Protein AF-A0A5C3EBH0-F1 (afdb_monomer)

Nearest PDB structures (foldseek):
  4rv2-assembly1_B-2  TM=4.718E-01  e=2.311E+00  Mycolicibacterium smegmatis MC2 155
  6yq5-assembly1_A  TM=2.363E-01  e=2.599E+00  Bacillus phage SPP1
  6i4y-assembly1_B-2  TM=2.355E-01  e=7.482E+00  Homo sapiens

Solvent-accessible surface area (backbone atoms only — not comparable to full-atom values): 9396 Å² total; per-residue (Å²): 137,80,87,82,89,81,90,79,84,85,73,78,77,74,81,73,78,73,66,50,78,70,49,77,69,50,49,54,51,47,56,52,42,52,52,55,50,37,73,38,18,50,94,55,58,68,50,72,72,75,46,40,60,74,73,50,63,85,45,81,64,48,60,63,53,52,50,52,46,22,61,72,74,17,22,34,79,64,49,55,33,41,31,68,57,26,34,74,72,77,49,59,78,43,41,39,37,32,33,34,24,80,38,39,75,88,38,70,69,34,57,58,54,27,74,81,42,92,50,68,78,36,29,33,40,39,35,36,38,36,42,86,96,37,80,39,63,55,41,31,36,36,32,56,68,55,63,76,64,77,83,61,38,56,43,79,60,59,72,66,54,90

Structure (mmCIF, N/CA/C/O backbone):
data_AF-A0A5C3EBH0-F1
#
_entry.id   AF-A0A5C3EBH0-F1
#
loop_
_atom_site.group_PDB
_atom_site.id
_atom_site.type_symbol
_atom_site.label_atom_id
_atom_site.label_alt_id
_atom_site.label_comp_id
_atom_site.label_asym_id
_atom_site.label_entity_id
_atom_site.label_seq_id
_atom_site.pdbx_PDB_ins_code
_atom_site.Cartn_x
_atom_site.Cartn_y
_atom_site.Cartn_z
_atom_site.occupancy
_atom_site.B_iso_or_equiv
_atom_site.auth_seq_id
_atom_site.auth_comp_id
_atom_site.auth_asym_id
_atom_site.auth_atom_id
_atom_site.pdbx_PDB_model_num
ATOM 1 N N . MET A 1 1 ? -32.273 -14.076 -50.746 1.00 38.81 1 MET A N 1
ATOM 2 C CA . MET A 1 1 ? -30.849 -13.760 -50.483 1.00 38.81 1 MET A CA 1
ATOM 3 C C . MET A 1 1 ? -30.833 -12.636 -49.451 1.00 38.81 1 MET A C 1
ATOM 5 O O . MET A 1 1 ? -31.195 -11.525 -49.791 1.00 38.81 1 MET A O 1
ATOM 9 N N . SER A 1 2 ? -30.942 -12.951 -48.161 1.00 36.47 2 SER A N 1
ATOM 10 C CA . SER A 1 2 ? -29.862 -13.215 -47.191 1.00 36.47 2 SER A CA 1
ATOM 11 C C . SER A 1 2 ? -28.876 -12.053 -47.002 1.00 36.47 2 SER A C 1
ATOM 13 O O . SER A 1 2 ? -28.022 -11.856 -47.853 1.00 36.47 2 SER A O 1
ATOM 15 N N . THR A 1 3 ? -29.022 -11.391 -45.838 1.00 43.81 3 THR A N 1
ATOM 16 C CA . THR A 1 3 ? -27.989 -10.847 -44.917 1.00 43.81 3 THR A CA 1
ATOM 17 C C . THR A 1 3 ? -26.988 -9.823 -45.485 1.00 43.81 3 THR A C 1
ATOM 19 O O . THR A 1 3 ? -26.352 -10.054 -46.497 1.00 43.81 3 THR A O 1
ATOM 22 N N . ILE A 1 4 ? -26.736 -8.682 -44.837 1.00 45.12 4 ILE A N 1
ATOM 23 C CA . ILE A 1 4 ? -25.953 -8.605 -43.594 1.00 45.12 4 ILE A CA 1
ATOM 24 C C . ILE A 1 4 ? -26.192 -7.240 -42.909 1.00 45.12 4 ILE A C 1
ATOM 26 O O . ILE A 1 4 ? -26.004 -6.180 -43.500 1.00 45.12 4 ILE A O 1
ATOM 30 N N . ARG A 1 5 ? -26.581 -7.299 -41.629 1.00 47.59 5 ARG A N 1
ATOM 31 C CA . ARG A 1 5 ? -26.408 -6.240 -40.626 1.00 47.59 5 ARG A CA 1
ATOM 32 C C . ARG A 1 5 ? -24.953 -6.293 -40.147 1.00 47.59 5 ARG A C 1
ATOM 34 O O . ARG A 1 5 ? -24.516 -7.377 -39.779 1.00 47.59 5 ARG A O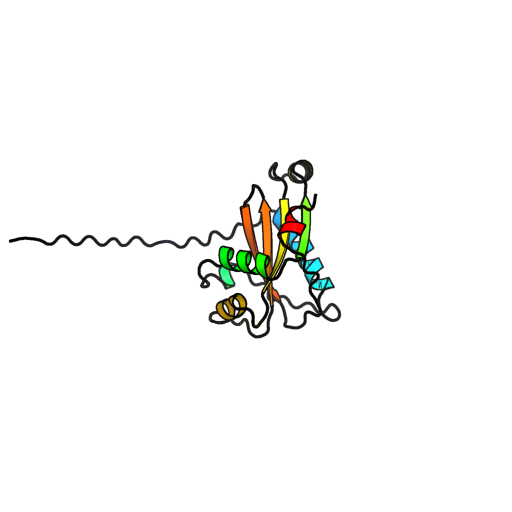 1
ATOM 41 N N . PHE A 1 6 ? -24.257 -5.164 -40.040 1.00 42.16 6 PHE A N 1
ATOM 42 C CA . PHE A 1 6 ? -23.117 -5.051 -39.124 1.00 42.16 6 PHE A CA 1
ATOM 43 C C . PHE A 1 6 ? -23.264 -3.803 -38.257 1.00 42.16 6 PHE A C 1
ATOM 45 O O . PHE A 1 6 ? -23.029 -2.675 -38.676 1.00 42.16 6 PHE A O 1
ATOM 52 N N . LEU A 1 7 ? -23.711 -4.068 -37.032 1.00 44.56 7 LEU A N 1
ATOM 53 C CA . LEU A 1 7 ? -23.473 -3.268 -35.842 1.00 44.56 7 LEU A CA 1
ATOM 54 C C . LEU A 1 7 ? -21.995 -3.413 -35.455 1.00 44.56 7 LEU A C 1
ATOM 56 O O . LEU A 1 7 ? -21.546 -4.531 -35.232 1.00 44.56 7 LEU A O 1
ATOM 60 N N . LEU A 1 8 ? -21.283 -2.303 -35.304 1.00 39.28 8 LEU A N 1
ATOM 61 C CA . LEU A 1 8 ? -20.162 -2.139 -34.372 1.00 39.28 8 LEU A CA 1
ATOM 62 C C . LEU A 1 8 ? -20.174 -0.641 -34.022 1.00 39.28 8 LEU A C 1
ATOM 64 O O . LEU A 1 8 ? -19.885 0.193 -34.865 1.00 39.28 8 LEU A O 1
ATOM 68 N N . GLY A 1 9 ? -20.670 -0.202 -32.868 1.00 37.78 9 GLY A N 1
ATOM 69 C CA . GLY A 1 9 ? -20.373 -0.754 -31.551 1.00 37.78 9 GLY A CA 1
ATOM 70 C C . GLY A 1 9 ? -19.048 -0.200 -31.024 1.00 37.78 9 GLY A C 1
ATOM 71 O O . GLY A 1 9 ? -18.251 -0.955 -30.486 1.00 37.78 9 GLY A O 1
ATOM 72 N N . LEU A 1 10 ? -18.785 1.099 -31.202 1.00 38.38 10 LEU A N 1
ATOM 73 C CA . LEU A 1 10 ? -17.708 1.806 -30.503 1.00 38.38 10 LEU A CA 1
ATOM 74 C C . LEU A 1 10 ? -18.164 2.090 -29.065 1.00 38.38 10 LEU A C 1
ATOM 76 O O . LEU A 1 10 ? -18.510 3.211 -28.702 1.00 38.38 10 LEU A O 1
ATOM 80 N N . ALA A 1 11 ? -18.203 1.042 -28.244 1.00 41.22 11 ALA A N 1
ATOM 81 C CA . ALA A 1 11 ? -18.129 1.212 -26.804 1.00 41.22 11 ALA A CA 1
ATOM 82 C C . ALA A 1 11 ? -16.666 1.540 -26.490 1.00 41.22 11 ALA A C 1
ATOM 84 O O . ALA A 1 11 ? -15.822 0.653 -26.399 1.00 41.22 11 ALA A O 1
ATOM 85 N N . ALA A 1 12 ? -16.353 2.832 -26.404 1.00 41.38 12 ALA A N 1
ATOM 86 C CA . ALA A 1 12 ? -15.118 3.284 -25.792 1.00 41.38 12 ALA A CA 1
ATOM 87 C C . ALA A 1 12 ? -15.179 2.886 -24.314 1.00 41.38 12 ALA A C 1
ATOM 89 O O . ALA A 1 12 ? -15.809 3.561 -23.501 1.00 41.38 12 ALA A O 1
ATOM 90 N N . THR A 1 13 ? -14.585 1.745 -23.976 1.00 43.09 13 THR A N 1
ATOM 91 C CA . THR A 1 13 ? -14.354 1.338 -22.594 1.00 43.09 13 THR A CA 1
ATOM 92 C C . THR A 1 13 ? -13.356 2.329 -22.010 1.00 43.09 13 THR A C 1
ATOM 94 O O . THR A 1 13 ? -12.144 2.189 -22.155 1.00 43.09 13 THR A O 1
ATOM 97 N N . ALA A 1 14 ? -13.874 3.392 -21.401 1.00 37.44 14 ALA A N 1
ATOM 98 C CA . ALA A 1 14 ? -13.107 4.223 -20.499 1.00 37.44 14 ALA A CA 1
ATOM 99 C C . ALA A 1 14 ? -12.651 3.315 -19.350 1.00 37.44 14 ALA A C 1
ATOM 101 O O . ALA A 1 14 ? -13.432 2.998 -18.455 1.00 37.44 14 ALA A O 1
ATOM 102 N N . PHE A 1 15 ? -11.399 2.856 -19.403 1.00 37.44 15 PHE A N 1
ATOM 103 C CA . PHE A 1 15 ? -10.696 2.340 -18.236 1.00 37.44 15 PHE A CA 1
ATOM 104 C C . PHE A 1 15 ? -10.555 3.511 -17.259 1.00 37.44 15 PHE A C 1
ATOM 106 O O . PHE A 1 15 ? -9.572 4.249 -17.259 1.00 37.44 15 PHE A O 1
ATOM 113 N N . LEU A 1 16 ? -11.602 3.736 -16.468 1.00 35.69 16 LEU A N 1
ATOM 114 C CA . LEU A 1 16 ? -11.533 4.550 -15.270 1.00 35.69 16 LEU A CA 1
ATOM 115 C C . LEU A 1 16 ? -10.668 3.768 -14.285 1.00 35.69 16 LEU A C 1
ATOM 117 O O . LEU A 1 16 ? -11.166 2.971 -13.495 1.00 35.69 16 LEU A O 1
ATOM 121 N N . LEU A 1 17 ? -9.357 3.993 -14.351 1.00 39.19 17 LEU A N 1
ATOM 122 C CA . LEU A 1 17 ? -8.476 3.808 -13.208 1.00 39.19 17 LEU A CA 1
ATOM 123 C C . LEU A 1 17 ? -8.954 4.795 -12.142 1.00 39.19 17 LEU A C 1
ATOM 125 O O . LEU A 1 17 ? -8.455 5.914 -12.037 1.00 39.19 17 LEU A O 1
ATOM 129 N N . ALA A 1 18 ? -9.996 4.422 -11.402 1.00 39.09 18 ALA A N 1
ATOM 130 C CA . ALA A 1 18 ? -10.396 5.126 -10.204 1.00 39.09 18 ALA A CA 1
ATOM 131 C C . ALA A 1 18 ? -9.321 4.842 -9.153 1.00 39.09 18 ALA A C 1
ATOM 133 O O . ALA A 1 18 ? -9.482 3.978 -8.300 1.00 39.09 18 ALA A O 1
ATOM 134 N N . SER A 1 19 ? -8.192 5.550 -9.238 1.00 51.00 19 SER A N 1
ATOM 135 C CA . SER A 1 19 ? -7.307 5.705 -8.091 1.00 51.00 19 SER A CA 1
ATOM 136 C C . SER A 1 19 ? -8.175 6.218 -6.949 1.00 51.00 19 SER A C 1
ATOM 138 O O . SER A 1 19 ? -8.742 7.310 -7.071 1.00 51.00 19 SER A O 1
ATOM 140 N N . ALA A 1 20 ? -8.337 5.432 -5.885 1.00 57.56 20 ALA A N 1
ATOM 141 C CA . ALA A 1 20 ? -9.086 5.873 -4.722 1.00 57.56 20 ALA A CA 1
ATOM 142 C C . ALA A 1 20 ? -8.439 7.168 -4.219 1.00 57.56 20 ALA A C 1
ATOM 144 O O . ALA A 1 20 ? -7.269 7.187 -3.833 1.00 57.56 20 ALA A O 1
ATOM 145 N N . GLN A 1 21 ? -9.169 8.279 -4.307 1.00 72.56 21 GLN A N 1
ATOM 146 C CA . GLN A 1 21 ? -8.652 9.557 -3.851 1.00 72.56 21 GLN A CA 1
ATOM 147 C C . GLN A 1 21 ? -8.450 9.465 -2.339 1.00 72.56 21 GLN A C 1
ATOM 149 O O . GLN A 1 21 ? -9.394 9.191 -1.603 1.00 72.56 21 GLN A O 1
ATOM 154 N N . MET A 1 22 ? -7.217 9.687 -1.890 1.00 87.75 22 MET A N 1
ATOM 155 C CA . MET A 1 22 ? -6.892 9.674 -0.469 1.00 87.75 22 MET A CA 1
ATOM 156 C C . MET A 1 22 ? -7.640 10.791 0.260 1.00 87.75 22 MET A C 1
ATOM 158 O O . MET A 1 22 ? -7.455 11.976 -0.053 1.00 87.75 22 MET A O 1
ATOM 162 N N . ASP A 1 23 ? -8.443 10.419 1.254 1.00 88.56 23 ASP A N 1
ATOM 163 C CA . ASP A 1 23 ? -9.033 11.378 2.183 1.00 88.56 23 ASP A CA 1
ATOM 164 C C . ASP A 1 23 ? -7.968 11.939 3.154 1.00 88.56 23 ASP A C 1
ATOM 166 O O . ASP A 1 23 ? -6.787 11.575 3.117 1.00 88.56 23 ASP A O 1
ATOM 170 N N . ASP A 1 24 ? -8.342 12.890 4.011 1.00 88.81 24 ASP A N 1
ATOM 171 C CA . ASP A 1 24 ? -7.380 13.498 4.940 1.00 88.81 24 ASP A CA 1
ATOM 172 C C . ASP A 1 24 ? -6.844 12.503 5.980 1.00 88.81 24 ASP A C 1
ATOM 174 O O . ASP A 1 24 ? -5.694 12.617 6.411 1.00 88.81 24 ASP A O 1
ATOM 178 N N . PHE A 1 25 ? -7.628 11.485 6.334 1.00 89.56 25 PHE A N 1
ATOM 179 C CA . PHE A 1 25 ? -7.203 10.423 7.238 1.00 89.56 25 PHE A CA 1
ATOM 180 C C . PHE A 1 25 ? -6.195 9.484 6.555 1.00 89.56 25 PHE A C 1
ATOM 182 O O . PHE A 1 25 ? -5.165 9.134 7.139 1.00 89.56 25 PHE A O 1
ATOM 189 N N . ASP A 1 26 ? -6.419 9.152 5.286 1.00 92.00 26 ASP A N 1
ATOM 190 C CA . ASP A 1 26 ? -5.501 8.398 4.436 1.00 92.00 26 ASP A CA 1
ATOM 191 C C . ASP A 1 26 ? -4.169 9.144 4.269 1.00 92.00 26 ASP A C 1
ATOM 193 O O . ASP A 1 26 ? -3.103 8.537 4.375 1.00 92.00 26 ASP A O 1
ATOM 197 N N . LYS A 1 27 ? -4.195 10.473 4.086 1.00 91.50 27 LYS A N 1
ATOM 198 C CA . LYS A 1 27 ? -2.978 11.304 3.985 1.00 91.50 27 LYS A CA 1
ATOM 199 C C . LYS A 1 27 ? -2.150 11.296 5.268 1.00 91.50 27 LYS A C 1
ATOM 201 O O . LYS A 1 27 ? -0.923 11.226 5.196 1.00 91.50 27 LYS A O 1
ATOM 206 N N . VAL A 1 28 ? -2.792 11.337 6.438 1.00 92.62 28 VAL A N 1
ATOM 207 C CA . VAL A 1 28 ? -2.091 11.210 7.729 1.00 92.62 28 VAL A CA 1
ATOM 208 C C . VAL A 1 28 ? -1.398 9.851 7.826 1.00 92.62 28 VAL A C 1
ATOM 210 O O . VAL A 1 28 ? -0.240 9.772 8.241 1.00 92.62 28 VAL A O 1
ATOM 213 N N . ASN A 1 29 ? -2.070 8.778 7.413 1.00 94.38 29 ASN A N 1
ATOM 214 C CA . ASN A 1 2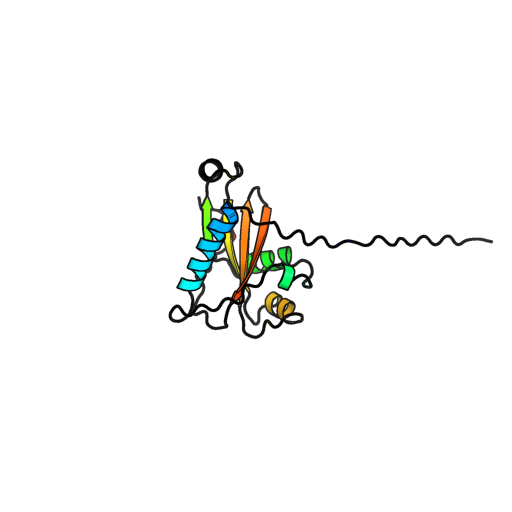9 ? -1.491 7.437 7.442 1.00 94.38 29 ASN A CA 1
ATOM 215 C C . ASN A 1 29 ? -0.405 7.236 6.377 1.00 94.38 29 ASN A C 1
ATOM 217 O O . ASN A 1 29 ? 0.583 6.554 6.639 1.00 94.38 29 ASN A O 1
ATOM 221 N N . TRP A 1 30 ? -0.501 7.910 5.234 1.00 93.19 30 TRP A N 1
ATOM 222 C CA . TRP A 1 30 ? 0.591 7.972 4.267 1.00 93.19 30 TRP A CA 1
ATOM 223 C C . TRP A 1 30 ? 1.827 8.672 4.829 1.00 93.19 30 TRP A C 1
ATOM 225 O O . TRP A 1 30 ? 2.938 8.178 4.661 1.00 93.19 30 TRP A O 1
ATOM 235 N N . ALA A 1 31 ? 1.663 9.770 5.569 1.00 92.12 31 ALA A N 1
ATOM 236 C CA . ALA A 1 31 ? 2.792 10.409 6.242 1.00 92.12 31 ALA A CA 1
ATOM 237 C C . ALA A 1 31 ? 3.478 9.450 7.236 1.00 92.12 31 ALA A C 1
ATOM 239 O O . ALA A 1 31 ? 4.706 9.383 7.273 1.00 92.12 31 ALA A O 1
ATOM 240 N N . LYS A 1 32 ? 2.706 8.641 7.980 1.00 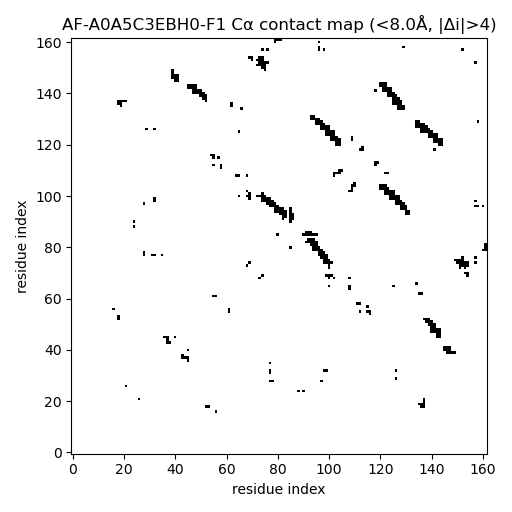93.62 32 LYS A N 1
ATOM 241 C CA . LYS A 1 32 ? 3.259 7.574 8.838 1.00 93.62 32 LYS A CA 1
ATOM 242 C C . LYS A 1 32 ? 4.012 6.521 8.022 1.00 93.62 32 LYS A C 1
ATOM 244 O O . LYS A 1 32 ? 5.107 6.125 8.415 1.00 93.62 32 LYS A O 1
ATOM 249 N N . ALA A 1 33 ? 3.459 6.099 6.886 1.00 91.94 33 ALA A N 1
ATOM 250 C CA . ALA A 1 33 ? 4.106 5.154 5.982 1.00 91.94 33 ALA A CA 1
ATOM 251 C C . ALA A 1 33 ? 5.455 5.678 5.462 1.00 91.94 33 ALA A C 1
ATOM 253 O O . ALA A 1 33 ? 6.450 4.958 5.497 1.00 91.94 33 ALA A O 1
ATOM 254 N N . VAL A 1 34 ? 5.530 6.956 5.083 1.00 89.25 34 VAL A N 1
ATOM 255 C CA . VAL A 1 34 ? 6.786 7.603 4.673 1.00 89.25 34 VAL A CA 1
ATOM 256 C C . VAL A 1 34 ? 7.839 7.558 5.785 1.00 89.25 34 VAL A C 1
ATOM 258 O O . VAL A 1 34 ? 9.013 7.297 5.514 1.00 89.25 34 VAL A O 1
ATOM 261 N N . GLU A 1 35 ? 7.447 7.755 7.044 1.00 88.31 35 GLU A N 1
ATOM 262 C CA . GLU A 1 35 ? 8.371 7.618 8.176 1.00 88.31 35 GLU A CA 1
ATOM 263 C C . GLU A 1 35 ? 8.838 6.171 8.390 1.00 88.31 35 GLU A C 1
ATOM 265 O O . GLU A 1 35 ? 10.001 5.949 8.735 1.00 88.31 35 GLU A O 1
ATOM 270 N N . VAL A 1 36 ? 7.979 5.176 8.137 1.00 87.25 36 VAL A N 1
ATOM 271 C CA . VAL A 1 36 ? 8.394 3.763 8.107 1.00 87.25 36 VAL A CA 1
ATOM 272 C C . VAL A 1 36 ? 9.458 3.551 7.031 1.00 87.25 36 VAL A C 1
ATOM 274 O O . VAL A 1 36 ? 10.465 2.901 7.303 1.00 87.25 36 VAL A O 1
ATOM 277 N N . TYR A 1 37 ? 9.306 4.140 5.843 1.00 82.06 37 TYR A N 1
ATOM 278 C CA . TYR A 1 37 ? 10.301 4.007 4.774 1.00 82.06 37 TYR A CA 1
ATOM 279 C C . TYR A 1 37 ? 11.654 4.577 5.183 1.00 82.06 37 TYR A C 1
ATOM 281 O O . TYR A 1 37 ? 12.666 3.885 5.101 1.00 82.06 37 TYR A O 1
ATOM 289 N N . LYS A 1 38 ? 11.674 5.823 5.673 1.00 82.94 38 LYS A N 1
ATOM 290 C CA . LYS A 1 38 ? 12.908 6.521 6.065 1.00 82.94 38 LYS A CA 1
ATOM 291 C C . LYS A 1 38 ? 13.724 5.729 7.083 1.00 82.94 38 LYS A C 1
ATOM 293 O O . LYS A 1 38 ? 14.945 5.678 6.971 1.00 82.94 38 LYS A O 1
ATOM 298 N N . LYS A 1 39 ? 13.057 5.088 8.047 1.00 82.12 39 LYS A N 1
ATOM 299 C CA . LYS A 1 39 ? 13.712 4.270 9.080 1.00 82.12 39 LYS A CA 1
ATOM 300 C C . LYS A 1 39 ? 14.381 3.011 8.529 1.00 82.12 39 LYS A C 1
ATOM 302 O O . LYS A 1 39 ? 15.351 2.556 9.121 1.00 82.12 39 LYS A O 1
ATOM 307 N N . ASN A 1 40 ? 13.874 2.462 7.426 1.00 76.25 40 ASN A N 1
ATOM 308 C CA . ASN A 1 40 ? 14.367 1.216 6.834 1.00 76.25 40 ASN A CA 1
ATOM 309 C C . ASN A 1 40 ? 15.355 1.442 5.669 1.00 76.25 40 ASN A C 1
ATOM 311 O O . ASN A 1 40 ? 15.830 0.481 5.068 1.00 76.25 40 ASN A O 1
ATOM 315 N N . HIS A 1 41 ? 15.698 2.695 5.348 1.00 74.62 41 HIS A N 1
ATOM 316 C CA . HIS A 1 41 ? 16.691 3.019 4.320 1.00 74.62 41 HIS A CA 1
ATOM 317 C C . HIS A 1 41 ? 18.125 3.028 4.854 1.00 74.62 41 HIS A C 1
ATOM 319 O O . HIS A 1 41 ? 18.397 3.455 5.981 1.00 74.62 41 HIS A O 1
ATOM 325 N N . PHE A 1 42 ? 19.071 2.625 3.999 1.00 68.69 42 PHE A N 1
ATOM 326 C CA . PHE A 1 42 ? 20.489 2.577 4.348 1.00 68.69 42 PHE A CA 1
ATOM 327 C C . PHE A 1 42 ? 20.990 3.941 4.840 1.00 68.69 42 PHE A C 1
ATOM 329 O O . PHE A 1 42 ? 20.909 4.944 4.130 1.00 68.69 42 PHE A O 1
ATOM 336 N N . ARG A 1 43 ? 21.516 3.982 6.072 1.00 68.62 43 ARG A N 1
ATOM 337 C CA . ARG A 1 43 ? 22.031 5.205 6.723 1.00 68.62 43 ARG A CA 1
ATOM 338 C C . ARG A 1 43 ? 21.017 6.363 6.781 1.00 68.62 43 ARG A C 1
ATOM 340 O O . ARG A 1 43 ? 21.422 7.516 6.896 1.00 68.62 43 ARG A O 1
ATOM 347 N N . GLY A 1 44 ? 19.717 6.072 6.680 1.00 62.00 44 GLY A N 1
ATOM 348 C CA . GLY A 1 44 ? 18.663 7.087 6.616 1.00 62.00 44 GLY A CA 1
ATOM 349 C C . GLY A 1 44 ? 18.636 7.897 5.312 1.00 62.00 44 GLY A C 1
ATOM 350 O O . GLY A 1 44 ? 17.927 8.901 5.240 1.00 62.00 44 GLY A O 1
ATOM 351 N N . LEU A 1 45 ? 19.387 7.489 4.280 1.00 63.16 45 LEU A N 1
ATOM 352 C CA . LEU A 1 45 ? 19.377 8.135 2.968 1.00 63.16 45 LEU A CA 1
ATOM 353 C C . LEU A 1 45 ? 18.157 7.664 2.177 1.00 63.16 45 LEU A C 1
ATOM 355 O O . LEU A 1 45 ? 18.168 6.638 1.500 1.00 63.16 45 LEU A O 1
ATOM 359 N N . PHE A 1 46 ? 17.085 8.437 2.299 1.00 72.12 46 PHE A N 1
ATOM 360 C CA . PHE A 1 46 ? 15.832 8.225 1.593 1.00 72.12 46 PHE A CA 1
ATOM 361 C C . PHE A 1 46 ? 15.793 9.061 0.312 1.00 72.12 46 PHE A C 1
ATOM 363 O O . PHE A 1 46 ? 15.869 10.290 0.364 1.00 72.12 46 PHE A O 1
ATOM 370 N N . GLN A 1 47 ? 15.613 8.397 -0.829 1.00 78.31 47 GLN A N 1
ATOM 371 C CA . GLN A 1 47 ? 15.287 9.049 -2.093 1.00 78.31 47 GLN A CA 1
ATOM 372 C C . GLN A 1 47 ? 13.947 8.512 -2.592 1.00 78.31 47 GLN A C 1
ATOM 374 O O . GLN A 1 47 ? 13.852 7.352 -2.987 1.00 78.31 47 GLN A O 1
ATOM 379 N N . SER A 1 48 ? 12.931 9.373 -2.561 1.00 78.12 48 SER A N 1
ATOM 380 C CA . SER A 1 48 ? 11.630 9.137 -3.188 1.00 78.12 48 SER A CA 1
ATOM 381 C C . SER A 1 48 ? 11.541 9.942 -4.472 1.00 78.12 48 SER A C 1
ATOM 383 O O . SER A 1 48 ? 11.916 11.119 -4.508 1.00 78.12 48 SER A O 1
ATOM 385 N N . PHE A 1 49 ? 11.029 9.303 -5.517 1.00 81.50 49 PHE A N 1
ATOM 386 C CA . PHE A 1 49 ? 10.782 9.943 -6.805 1.00 81.50 49 PHE A CA 1
ATOM 387 C C . PHE A 1 49 ? 9.350 10.482 -6.922 1.00 81.50 49 PHE A C 1
ATOM 389 O O . PHE A 1 49 ? 9.002 11.046 -7.957 1.00 81.50 49 PHE A O 1
ATOM 396 N N . ARG A 1 50 ? 8.544 10.361 -5.854 1.00 74.38 50 ARG A N 1
ATOM 397 C CA . ARG A 1 50 ? 7.148 10.814 -5.767 1.00 74.38 50 ARG A CA 1
ATOM 398 C C . ARG A 1 50 ? 6.319 10.360 -6.970 1.00 74.38 50 ARG A C 1
ATOM 400 O O . ARG A 1 50 ? 5.650 11.176 -7.607 1.00 74.38 50 ARG A O 1
ATOM 407 N N . SER A 1 51 ? 6.377 9.066 -7.285 1.00 79.38 51 SER A N 1
ATOM 408 C CA . SER A 1 51 ? 5.459 8.477 -8.269 1.00 79.38 51 SER A CA 1
ATOM 409 C C . SER A 1 51 ? 4.047 8.376 -7.687 1.00 79.38 51 SER A C 1
ATOM 411 O O . SER A 1 51 ? 3.820 8.732 -6.533 1.00 79.38 51 SER A O 1
ATOM 413 N N . ASN A 1 52 ? 3.064 8.003 -8.504 1.00 85.00 52 ASN A N 1
ATOM 414 C CA . ASN A 1 52 ? 1.688 7.767 -8.071 1.00 85.00 52 ASN A CA 1
ATOM 415 C C . ASN A 1 52 ? 1.065 6.629 -8.896 1.00 85.00 52 ASN A C 1
ATOM 417 O O . ASN A 1 52 ? 1.720 6.036 -9.751 1.00 85.00 52 ASN A O 1
ATOM 421 N N . LEU A 1 53 ? -0.213 6.325 -8.667 1.00 87.62 53 LEU A N 1
ATOM 422 C CA . LEU A 1 53 ? -0.901 5.256 -9.401 1.00 87.62 53 LEU A CA 1
ATOM 423 C C . LEU A 1 53 ? -0.952 5.501 -10.915 1.00 87.62 53 LEU A C 1
ATOM 425 O O . LEU A 1 53 ? -0.815 4.560 -11.694 1.00 87.62 53 LEU A O 1
ATOM 429 N N . ALA A 1 54 ? -1.061 6.760 -11.349 1.00 87.81 54 ALA A N 1
ATOM 430 C CA . ALA A 1 54 ? -1.063 7.103 -12.768 1.00 87.81 54 ALA A CA 1
ATOM 431 C C . ALA A 1 54 ? 0.293 6.838 -13.445 1.00 87.81 54 ALA A C 1
ATOM 433 O O . ALA A 1 54 ? 0.321 6.550 -14.640 1.00 87.81 54 ALA A O 1
ATOM 434 N N . THR A 1 55 ? 1.407 6.854 -12.697 1.00 87.31 55 THR A N 1
ATOM 435 C CA . THR A 1 55 ? 2.729 6.437 -13.205 1.00 87.31 55 THR A CA 1
ATOM 436 C C . THR A 1 55 ? 2.697 5.012 -13.764 1.00 87.31 55 THR A C 1
ATOM 438 O O . THR A 1 55 ? 3.393 4.721 -14.733 1.00 87.31 55 THR A O 1
ATOM 441 N N . TYR A 1 56 ? 1.854 4.146 -13.200 1.00 89.38 56 TYR A N 1
ATOM 442 C CA . TYR A 1 56 ? 1.765 2.726 -13.541 1.00 89.38 56 TYR A CA 1
ATOM 443 C C . TYR A 1 56 ? 0.458 2.356 -14.252 1.00 89.38 56 TYR A C 1
ATOM 445 O O . TYR A 1 56 ? 0.135 1.179 -14.374 1.00 89.38 56 TYR A O 1
ATOM 453 N N . ALA A 1 57 ? -0.277 3.343 -14.774 1.00 87.38 57 ALA A N 1
ATOM 454 C CA . ALA A 1 57 ? -1.596 3.167 -15.390 1.00 87.38 57 ALA A CA 1
ATOM 455 C C . ALA A 1 57 ? -1.644 2.153 -16.551 1.00 87.38 57 ALA A C 1
ATOM 457 O O . ALA A 1 57 ? -2.708 1.641 -16.883 1.00 87.38 57 ALA A O 1
ATOM 458 N N . LYS A 1 58 ? -0.505 1.878 -17.196 1.00 89.94 58 LYS A N 1
ATOM 459 C CA . LYS A 1 58 ? -0.408 0.920 -18.307 1.00 89.94 58 LYS A CA 1
ATOM 460 C C . LYS A 1 58 ? -0.320 -0.537 -17.857 1.00 89.94 58 LYS A C 1
ATOM 462 O O . LYS A 1 58 ? -0.474 -1.421 -18.693 1.00 89.94 58 LYS A O 1
ATOM 467 N N . VAL A 1 59 ? -0.060 -0.790 -16.574 1.00 91.25 59 VAL A N 1
ATOM 468 C CA . VAL A 1 59 ? -0.037 -2.146 -16.029 1.00 91.25 59 VAL A CA 1
ATOM 469 C C . VAL A 1 59 ? -1.486 -2.601 -15.846 1.00 91.25 59 VAL A C 1
ATOM 471 O O . VAL A 1 59 ? -2.197 -2.023 -15.019 1.00 91.25 59 VAL A O 1
ATOM 474 N N . PRO A 1 60 ? -1.957 -3.603 -16.607 1.00 91.06 60 PRO A N 1
ATOM 475 C CA . PRO A 1 60 ? -3.323 -4.086 -16.473 1.00 91.06 60 PRO A CA 1
ATOM 476 C C . PRO A 1 60 ? -3.520 -4.724 -15.097 1.00 91.06 60 PRO A C 1
ATOM 478 O O . PRO A 1 60 ? -2.632 -5.431 -14.609 1.00 91.06 60 PRO A O 1
ATOM 481 N N . ASP A 1 61 ? -4.686 -4.464 -14.502 1.00 93.62 61 ASP A N 1
ATOM 482 C CA . ASP A 1 61 ? -5.119 -5.012 -13.211 1.00 93.62 61 ASP A CA 1
ATOM 483 C C . ASP A 1 61 ? -4.095 -4.781 -12.085 1.00 93.62 61 ASP A C 1
ATOM 485 O O . ASP A 1 61 ? -3.841 -5.646 -11.246 1.00 93.62 61 ASP A O 1
ATOM 489 N N . LEU A 1 62 ? -3.469 -3.596 -12.089 1.00 93.50 62 LEU A N 1
ATOM 490 C CA . LEU A 1 62 ? -2.380 -3.242 -11.177 1.00 93.50 62 LEU A CA 1
ATOM 491 C C . LEU A 1 62 ? -2.735 -3.465 -9.702 1.00 93.50 62 LEU A C 1
ATOM 493 O O . LEU A 1 62 ? -1.897 -3.969 -8.959 1.00 93.50 62 LEU A O 1
ATOM 497 N N . GLU A 1 63 ? -3.949 -3.099 -9.279 1.00 95.25 63 GLU A N 1
ATOM 498 C CA . GLU A 1 63 ? -4.397 -3.299 -7.897 1.00 95.25 63 GLU A CA 1
ATOM 499 C C . GLU A 1 63 ? -4.424 -4.794 -7.543 1.00 95.25 63 GLU A C 1
ATOM 501 O O . GLU A 1 63 ? -3.750 -5.213 -6.604 1.00 95.25 63 GLU A O 1
ATOM 506 N N . ASP A 1 64 ? -5.094 -5.630 -8.335 1.00 96.50 64 ASP A N 1
ATOM 507 C CA . ASP A 1 64 ? -5.186 -7.069 -8.060 1.00 96.50 64 ASP A CA 1
ATOM 508 C C . ASP A 1 64 ? -3.811 -7.745 -8.033 1.00 96.50 64 ASP A C 1
ATOM 510 O O . ASP A 1 64 ? -3.498 -8.497 -7.103 1.00 96.50 64 ASP A O 1
ATOM 514 N N . LYS A 1 65 ? -2.946 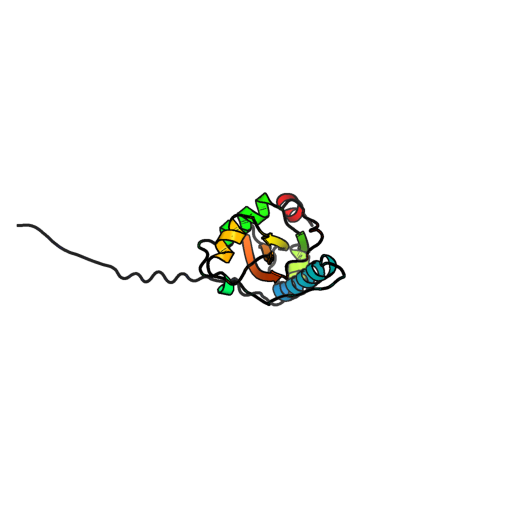-7.418 -8.999 1.00 97.38 65 LYS A N 1
ATOM 515 C CA . LYS A 1 65 ? -1.576 -7.942 -9.048 1.00 97.38 65 LYS A CA 1
ATOM 516 C C . LYS A 1 65 ? -0.744 -7.483 -7.858 1.00 97.38 65 LYS A C 1
ATOM 518 O O . LYS A 1 65 ? -0.010 -8.278 -7.273 1.00 97.38 65 LYS A O 1
ATOM 523 N N . ALA A 1 66 ? -0.846 -6.212 -7.474 1.00 97.06 66 ALA A N 1
ATOM 524 C CA . ALA A 1 66 ? -0.127 -5.685 -6.322 1.00 97.06 66 ALA A CA 1
ATOM 525 C C . ALA A 1 66 ? -0.643 -6.295 -5.004 1.00 97.06 66 ALA A C 1
ATOM 527 O O . ALA A 1 66 ? 0.144 -6.518 -4.082 1.00 97.06 66 ALA A O 1
ATOM 528 N N . LEU A 1 67 ? -1.930 -6.639 -4.917 1.00 97.81 67 LEU A N 1
ATOM 529 C CA . LEU A 1 67 ? -2.491 -7.352 -3.772 1.00 97.81 67 LEU A CA 1
ATOM 530 C C . LEU A 1 67 ? -2.026 -8.816 -3.721 1.00 97.81 67 LEU A C 1
ATOM 532 O O . LEU A 1 67 ? -1.687 -9.318 -2.648 1.00 97.81 67 LEU A O 1
ATOM 536 N N . GLU A 1 68 ? -1.996 -9.521 -4.854 1.00 98.12 68 GLU A N 1
ATOM 537 C CA . GLU A 1 68 ? -1.424 -10.872 -4.948 1.00 98.12 68 GLU A CA 1
ATOM 538 C C . GLU A 1 68 ? 0.053 -10.873 -4.539 1.00 98.12 68 GLU A C 1
ATOM 540 O O . GLU A 1 68 ? 0.502 -11.717 -3.754 1.00 98.12 68 GLU A O 1
ATOM 545 N N . HIS A 1 69 ? 0.791 -9.863 -4.990 1.00 97.62 69 HIS A N 1
ATOM 546 C CA . HIS A 1 69 ? 2.171 -9.630 -4.596 1.00 97.62 69 HIS A CA 1
ATOM 547 C C . HIS A 1 69 ? 2.309 -9.446 -3.081 1.00 97.62 69 HIS A C 1
ATOM 549 O O . HIS A 1 69 ? 3.113 -10.128 -2.444 1.00 97.62 69 HIS A O 1
ATOM 555 N N . ALA A 1 70 ? 1.484 -8.584 -2.482 1.00 97.44 70 ALA A N 1
ATOM 556 C CA . ALA A 1 70 ? 1.448 -8.350 -1.038 1.00 97.44 70 ALA A CA 1
ATOM 557 C C . ALA A 1 70 ? 1.147 -9.633 -0.239 1.00 97.44 70 ALA A C 1
ATOM 559 O O . ALA A 1 70 ? 1.760 -9.892 0.799 1.00 97.44 70 ALA A O 1
ATOM 560 N N . LYS A 1 71 ? 0.229 -10.475 -0.731 1.00 97.44 71 LYS A N 1
ATOM 561 C CA . LYS A 1 71 ? -0.087 -11.782 -0.127 1.00 97.44 71 LYS A CA 1
ATOM 562 C C . LYS A 1 71 ? 1.101 -12.744 -0.182 1.00 97.44 71 LYS A C 1
ATOM 564 O O . LYS A 1 71 ? 1.314 -13.487 0.774 1.00 97.44 71 LYS A O 1
ATOM 569 N N . THR A 1 72 ? 1.849 -12.720 -1.281 1.00 97.38 72 THR A N 1
ATOM 570 C CA . THR A 1 72 ? 2.956 -13.646 -1.557 1.00 97.38 72 THR A CA 1
ATOM 571 C C . THR A 1 72 ? 4.217 -13.287 -0.779 1.00 97.38 72 THR A C 1
ATOM 573 O O . THR A 1 72 ? 4.816 -14.152 -0.143 1.00 97.38 72 THR A O 1
ATOM 576 N N . TYR A 1 73 ? 4.616 -12.015 -0.809 1.00 95.69 73 TYR A N 1
ATOM 577 C CA . TYR A 1 73 ? 5.891 -11.559 -0.246 1.00 95.69 73 TYR A CA 1
ATOM 578 C C . TYR A 1 73 ? 5.764 -10.947 1.150 1.00 95.69 73 TYR A C 1
ATOM 580 O O . TYR A 1 73 ? 6.770 -10.750 1.826 1.00 95.69 73 TYR A O 1
ATOM 588 N N . GLY A 1 74 ? 4.540 -10.689 1.609 1.00 96.44 74 GLY A N 1
ATOM 589 C CA . GLY A 1 74 ? 4.283 -10.037 2.882 1.00 96.44 74 GLY A CA 1
ATOM 590 C C . GLY A 1 74 ? 4.214 -8.517 2.771 1.00 96.44 74 GLY A C 1
ATOM 591 O O . GLY A 1 74 ? 4.380 -7.915 1.708 1.00 96.44 74 GLY A O 1
ATOM 592 N N . VAL A 1 75 ? 3.910 -7.903 3.909 1.00 97.12 75 VAL A N 1
ATOM 593 C CA . VAL A 1 75 ? 3.582 -6.485 4.034 1.00 97.12 75 VAL A CA 1
ATOM 594 C C . VAL A 1 75 ? 4.218 -5.878 5.275 1.00 97.12 75 VAL A C 1
ATOM 596 O O . VAL A 1 75 ? 4.553 -6.587 6.219 1.00 97.12 75 VAL A O 1
ATOM 599 N N . ILE A 1 76 ? 4.349 -4.557 5.301 1.00 95.25 76 ILE A N 1
ATOM 600 C CA . ILE A 1 76 ? 4.813 -3.808 6.469 1.00 95.25 76 ILE A CA 1
ATOM 601 C C . ILE A 1 76 ? 3.595 -3.105 7.081 1.00 95.25 76 ILE A C 1
ATOM 603 O O . ILE A 1 76 ? 2.956 -2.309 6.385 1.00 95.25 76 ILE A O 1
ATOM 607 N N . PRO A 1 77 ? 3.233 -3.383 8.346 1.00 96.00 77 PRO A N 1
ATOM 608 C CA . PRO A 1 77 ? 2.124 -2.692 8.994 1.00 96.00 77 PRO A CA 1
ATOM 609 C C . PRO A 1 77 ? 2.456 -1.208 9.194 1.00 96.00 77 PRO A C 1
ATOM 611 O O . PRO A 1 77 ? 3.578 -0.857 9.563 1.00 96.00 77 PRO A O 1
ATOM 614 N N . VAL A 1 78 ? 1.469 -0.339 8.973 1.00 95.44 78 VAL A N 1
ATOM 615 C CA . VAL A 1 78 ? 1.593 1.112 9.199 1.00 95.44 78 VAL A CA 1
ATOM 616 C C . VAL A 1 78 ? 0.747 1.541 10.386 1.00 95.44 78 VAL A C 1
ATOM 618 O O . VAL A 1 78 ? 1.249 2.194 11.299 1.00 95.44 78 VAL A O 1
ATOM 621 N N . ALA A 1 79 ? -0.538 1.195 10.366 1.00 95.12 79 ALA A N 1
ATOM 622 C CA . ALA A 1 79 ? -1.482 1.533 11.419 1.00 95.12 79 ALA A CA 1
ATOM 623 C C . ALA A 1 79 ? -2.694 0.603 11.362 1.00 95.12 79 ALA A C 1
ATOM 625 O O . ALA A 1 79 ? -3.041 0.098 10.297 1.00 95.12 79 ALA A O 1
ATOM 626 N N . SER A 1 80 ? -3.348 0.431 12.500 1.00 95.25 80 SER A N 1
ATOM 627 C CA . SER A 1 80 ? -4.640 -0.228 12.616 1.00 95.25 80 SER A CA 1
ATOM 628 C C . SER A 1 80 ? -5.512 0.615 13.538 1.00 95.25 80 SER A C 1
ATOM 630 O O . SER A 1 80 ? -4.979 1.292 14.422 1.00 95.25 80 SER A O 1
ATOM 632 N N . TYR A 1 81 ? -6.805 0.653 13.245 1.00 93.44 81 TYR A N 1
ATOM 633 C CA . TYR A 1 81 ? -7.789 1.431 13.979 1.00 93.44 81 TYR A CA 1
ATOM 634 C C . TYR A 1 81 ? -9.067 0.624 14.126 1.00 93.44 81 TYR A C 1
ATOM 636 O O . TYR A 1 81 ? -9.601 0.116 13.127 1.00 93.44 81 TYR A O 1
ATOM 644 N N . THR A 1 82 ? -9.628 0.623 15.331 1.00 92.62 82 THR A N 1
ATOM 645 C CA . THR A 1 82 ? -10.967 0.077 15.546 1.00 92.62 82 THR A CA 1
ATOM 646 C C . THR A 1 82 ? -12.026 0.949 14.856 1.00 92.62 82 THR A C 1
ATOM 648 O O . THR A 1 82 ? -11.756 2.052 14.356 1.00 92.62 82 THR A O 1
ATOM 651 N N . ALA A 1 83 ? -13.269 0.465 14.813 1.00 89.56 83 ALA A N 1
ATOM 652 C CA . ALA A 1 83 ? -14.389 1.241 14.284 1.00 89.56 83 ALA A CA 1
ATOM 653 C C . ALA A 1 83 ? -14.638 2.519 15.109 1.00 89.56 83 ALA A C 1
ATOM 655 O O . ALA A 1 83 ? -14.927 3.580 14.549 1.00 89.56 83 ALA A O 1
ATOM 656 N N . GLU A 1 84 ? -14.481 2.442 16.431 1.00 89.75 84 GLU A N 1
ATOM 657 C CA . GLU A 1 84 ? -14.642 3.566 17.354 1.00 89.75 84 GLU A CA 1
ATOM 658 C C . GLU A 1 84 ? -13.576 4.640 17.112 1.00 89.75 84 GLU A C 1
ATOM 660 O O . GLU A 1 84 ? -13.905 5.820 16.980 1.00 89.75 84 GLU A O 1
ATOM 665 N N . GLU A 1 85 ? -12.309 4.237 16.989 1.00 90.19 85 GLU A N 1
ATOM 666 C CA . GLU A 1 85 ? -11.188 5.142 16.711 1.00 90.19 85 GLU A CA 1
ATOM 667 C C . GLU A 1 85 ? -11.327 5.811 15.341 1.00 90.19 85 GLU A C 1
ATOM 669 O O . GLU A 1 85 ? -11.146 7.026 15.210 1.00 90.19 85 GLU A O 1
ATOM 674 N N . SER A 1 86 ? -11.721 5.037 14.326 1.00 85.44 86 SER A N 1
ATOM 675 C CA . SER A 1 86 ? -11.966 5.548 12.975 1.00 85.44 86 SER A CA 1
ATOM 676 C C . SER A 1 86 ? -13.111 6.564 12.946 1.00 85.44 86 SER A C 1
ATOM 678 O O . SER A 1 86 ? -12.995 7.604 12.294 1.00 85.44 86 SER A O 1
ATOM 680 N N . THR A 1 87 ? -14.184 6.317 13.705 1.00 85.31 87 THR A N 1
ATOM 681 C CA . THR A 1 87 ? -15.317 7.248 13.848 1.00 85.31 87 THR A CA 1
ATOM 682 C C . THR A 1 87 ? -14.892 8.535 14.556 1.00 85.31 87 THR A C 1
ATOM 684 O O . THR A 1 87 ? -15.196 9.637 14.092 1.00 85.31 87 THR A O 1
ATOM 687 N N . ALA A 1 88 ? -14.146 8.420 15.659 1.00 84.12 88 ALA A N 1
ATOM 688 C CA . ALA A 1 88 ? -13.668 9.563 16.437 1.00 84.12 88 ALA A CA 1
ATOM 689 C C . ALA A 1 88 ? -12.738 10.481 15.622 1.00 84.12 88 ALA A C 1
ATOM 691 O O . ALA A 1 88 ? -12.771 11.703 15.780 1.00 84.12 88 ALA A O 1
ATOM 692 N N . ALA A 1 89 ? -11.967 9.916 14.691 1.00 75.38 89 ALA A N 1
ATOM 693 C CA . ALA A 1 89 ? -11.093 10.650 13.779 1.00 75.38 89 ALA A CA 1
ATOM 694 C C . ALA A 1 89 ? -11.827 11.338 12.602 1.00 75.38 89 ALA A C 1
ATOM 696 O O . ALA A 1 89 ? -11.179 11.739 11.635 1.00 75.38 89 ALA A O 1
ATOM 697 N N . LYS A 1 90 ? -13.161 11.510 12.683 1.00 64.25 90 LYS A N 1
ATOM 698 C CA . LYS A 1 90 ? -14.054 12.018 11.616 1.00 64.25 90 LYS A CA 1
ATOM 699 C C . LYS A 1 90 ? -14.118 11.118 10.372 1.00 64.25 90 LYS A C 1
ATOM 701 O O . LYS A 1 90 ? -14.381 11.603 9.273 1.00 64.25 90 LYS A O 1
ATOM 706 N N . GLY A 1 91 ? -13.861 9.824 10.536 1.00 64.12 91 GLY A N 1
ATOM 707 C CA . GLY A 1 91 ? -13.887 8.840 9.459 1.00 64.12 91 GLY A CA 1
ATOM 708 C C . GLY A 1 91 ? -15.185 8.030 9.371 1.00 64.12 91 GLY A C 1
ATOM 709 O O . GLY A 1 91 ? -16.164 8.269 10.073 1.00 64.12 91 GLY A O 1
ATOM 710 N N . SER A 1 92 ? -15.152 7.042 8.473 1.00 67.19 92 SER A N 1
ATOM 711 C CA . SER A 1 92 ? -16.133 5.955 8.343 1.00 67.19 92 SER A CA 1
ATOM 712 C C . SER A 1 92 ? -16.239 5.125 9.637 1.00 67.19 92 SER A C 1
ATOM 714 O O . SER A 1 92 ? -15.204 4.902 10.271 1.00 67.19 92 SER A O 1
ATOM 716 N N . PRO A 1 93 ? -17.430 4.596 10.000 1.00 79.94 93 PRO A N 1
ATOM 717 C CA . PRO A 1 93 ? -17.648 3.739 11.174 1.00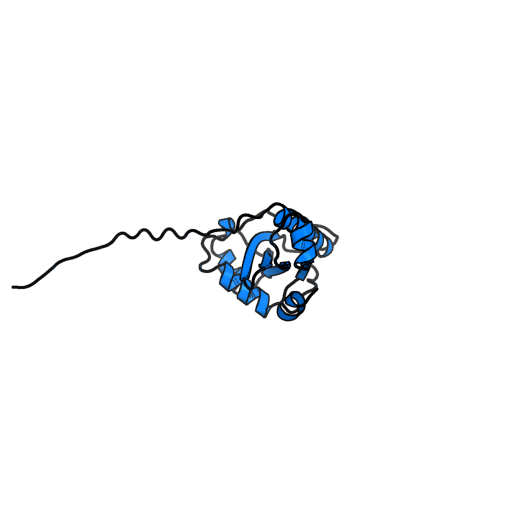 79.94 93 PRO A CA 1
ATOM 718 C C . PRO A 1 93 ? -17.116 2.306 11.001 1.00 79.94 93 PRO A C 1
ATOM 720 O O . PRO A 1 93 ? -17.681 1.344 11.513 1.00 79.94 93 PRO A O 1
ATOM 723 N N . SER A 1 94 ? -16.038 2.146 10.243 1.00 86.25 94 SER A N 1
ATOM 724 C CA . SER A 1 94 ? -15.439 0.864 9.900 1.00 86.25 94 SER A CA 1
ATOM 725 C C . SER A 1 94 ? -14.025 0.797 10.450 1.00 86.25 94 SER A C 1
ATOM 727 O O . SER A 1 94 ? -13.301 1.789 10.381 1.00 86.25 94 SER A O 1
ATOM 729 N N . ALA A 1 95 ? -13.619 -0.373 10.945 1.00 91.38 95 ALA A N 1
ATOM 730 C CA . ALA A 1 95 ? -12.218 -0.629 11.256 1.00 91.38 95 ALA A CA 1
ATOM 731 C C . ALA A 1 95 ? -11.357 -0.452 9.994 1.00 91.38 95 ALA A C 1
ATOM 733 O O . ALA A 1 95 ? -11.808 -0.736 8.876 1.00 91.38 95 ALA A O 1
ATOM 734 N N . LYS A 1 96 ? -10.133 0.041 10.180 1.00 93.81 96 LYS A N 1
ATOM 735 C CA . LYS A 1 96 ? -9.210 0.371 9.090 1.00 93.81 96 LYS A CA 1
ATOM 736 C C . LYS A 1 96 ? -7.825 -0.165 9.398 1.00 93.81 96 LYS A C 1
ATOM 738 O O . LYS A 1 96 ? -7.265 0.146 10.444 1.00 93.81 96 LYS A O 1
ATOM 743 N N . VAL A 1 97 ? -7.233 -0.873 8.442 1.00 96.50 97 VAL A N 1
ATOM 744 C CA . VAL A 1 97 ? -5.832 -1.307 8.514 1.00 96.50 97 VAL A CA 1
ATOM 745 C C . VAL A 1 97 ? -5.062 -0.696 7.353 1.00 96.50 97 VAL A C 1
ATOM 747 O O . VAL A 1 97 ? -5.442 -0.851 6.195 1.00 96.50 97 VAL A O 1
ATOM 750 N N . TYR A 1 98 ? -3.959 -0.022 7.658 1.00 96.94 98 TYR A N 1
ATOM 751 C CA . TYR A 1 98 ? -3.034 0.532 6.679 1.00 96.94 98 TYR A CA 1
ATOM 752 C C . TYR A 1 98 ? -1.738 -0.266 6.677 1.00 96.94 98 TYR A C 1
ATOM 754 O O . TYR A 1 98 ? -1.143 -0.529 7.728 1.00 96.94 98 TYR A O 1
ATOM 762 N N . PHE A 1 99 ? -1.271 -0.621 5.488 1.00 97.38 99 PHE A N 1
ATOM 763 C CA . PHE A 1 99 ? -0.048 -1.393 5.319 1.00 97.38 99 PHE A CA 1
ATOM 764 C C . PHE A 1 99 ? 0.634 -1.077 3.991 1.00 97.38 99 PHE A C 1
ATOM 766 O O . PHE A 1 99 ? 0.127 -0.338 3.146 1.00 97.38 99 PHE A O 1
ATOM 773 N N . LEU A 1 100 ? 1.821 -1.644 3.832 1.00 95.75 100 LEU A N 1
ATOM 774 C CA . LEU A 1 100 ? 2.702 -1.433 2.698 1.00 95.75 100 LEU A CA 1
ATOM 775 C C . LEU A 1 100 ? 3.103 -2.755 2.084 1.00 95.75 100 LEU A C 1
ATOM 777 O O . LEU A 1 100 ? 3.397 -3.693 2.816 1.00 95.75 100 LEU A O 1
ATOM 781 N N . SER A 1 101 ? 3.222 -2.816 0.767 1.00 95.44 101 SER A N 1
ATOM 782 C CA . SER A 1 101 ? 3.878 -3.935 0.091 1.00 95.44 101 SER A CA 1
ATOM 783 C C . SER A 1 101 ? 5.044 -3.433 -0.745 1.00 95.44 101 SER A C 1
ATOM 785 O O . SER A 1 101 ? 4.888 -2.484 -1.517 1.00 95.44 101 SER A O 1
ATOM 787 N N . ALA A 1 102 ? 6.198 -4.085 -0.600 1.00 93.12 102 ALA A N 1
ATOM 788 C CA . ALA A 1 102 ? 7.396 -3.773 -1.365 1.00 93.12 102 ALA A CA 1
ATOM 789 C C . ALA A 1 102 ? 7.475 -4.622 -2.639 1.00 93.12 102 ALA A C 1
ATOM 791 O O . ALA A 1 102 ? 7.439 -5.852 -2.591 1.00 93.12 102 ALA A O 1
ATOM 792 N N . ILE A 1 103 ? 7.593 -3.945 -3.777 1.00 93.31 103 ILE A N 1
ATOM 793 C CA . ILE A 1 103 ? 7.750 -4.515 -5.113 1.00 93.31 103 ILE A CA 1
ATOM 794 C C . ILE A 1 103 ? 9.173 -4.189 -5.566 1.00 93.31 103 ILE A C 1
ATOM 796 O O . ILE A 1 103 ? 9.509 -3.036 -5.824 1.00 93.31 103 ILE A O 1
ATOM 800 N N . GLN A 1 104 ? 10.025 -5.203 -5.611 1.00 91.12 104 GLN A N 1
ATOM 801 C CA . GLN A 1 104 ? 11.467 -5.086 -5.819 1.00 91.12 104 GLN A CA 1
ATOM 802 C C . GLN A 1 104 ? 11.925 -5.971 -6.985 1.00 91.12 104 GLN A C 1
ATOM 804 O O . GLN A 1 104 ? 11.321 -7.018 -7.245 1.00 91.12 104 GLN A O 1
ATOM 809 N N . PRO A 1 105 ? 13.004 -5.611 -7.691 1.00 89.31 105 PRO A N 1
ATOM 810 C CA . PRO A 1 105 ? 13.592 -6.503 -8.677 1.00 89.31 105 PRO A CA 1
ATOM 811 C C . PRO A 1 105 ? 14.141 -7.775 -7.994 1.00 89.31 105 PRO A C 1
ATOM 813 O O . PRO A 1 105 ? 14.618 -7.708 -6.861 1.00 89.31 105 PRO A O 1
ATOM 816 N N . PRO A 1 106 ? 14.112 -8.948 -8.656 1.00 90.50 106 PRO A N 1
ATOM 817 C CA . PRO A 1 106 ? 13.577 -9.224 -9.991 1.00 90.50 106 PRO A CA 1
ATOM 818 C C . PRO A 1 106 ? 12.135 -9.779 -9.960 1.00 90.50 106 PRO A C 1
ATOM 820 O O . PRO A 1 106 ? 11.800 -10.654 -10.756 1.00 90.50 106 PRO A O 1
ATOM 823 N N . GLN A 1 107 ? 11.282 -9.349 -9.023 1.00 92.81 107 GLN A N 1
ATOM 824 C CA . GLN A 1 107 ? 9.924 -9.896 -8.888 1.00 92.81 107 GLN A CA 1
ATOM 825 C C . GLN A 1 107 ? 9.081 -9.631 -10.146 1.00 92.81 107 GLN A C 1
ATOM 827 O O . GLN A 1 107 ? 9.232 -8.604 -10.806 1.00 92.81 107 GLN A O 1
ATOM 832 N N . SER A 1 108 ? 8.161 -10.541 -10.474 1.00 94.69 108 SER A N 1
ATOM 833 C CA . SER A 1 108 ? 7.424 -10.499 -11.746 1.00 94.69 108 SER A CA 1
ATOM 834 C C . SER A 1 108 ? 6.619 -9.212 -11.944 1.00 94.69 108 SER A C 1
ATOM 836 O O . SER A 1 108 ? 6.664 -8.631 -13.027 1.00 94.69 108 SER A O 1
ATOM 838 N N . LEU A 1 109 ? 5.942 -8.721 -10.898 1.00 95.38 109 LEU A N 1
ATOM 839 C CA . LEU A 1 109 ? 5.203 -7.458 -10.967 1.00 95.38 109 LEU A CA 1
ATOM 840 C C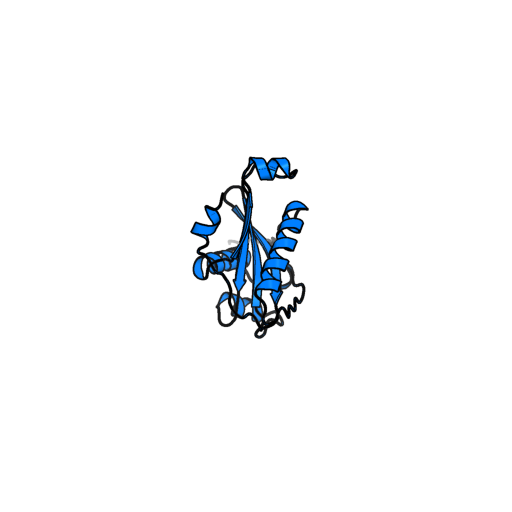 . LEU A 1 109 ? 6.137 -6.258 -11.186 1.00 95.38 109 LEU A C 1
ATOM 842 O O 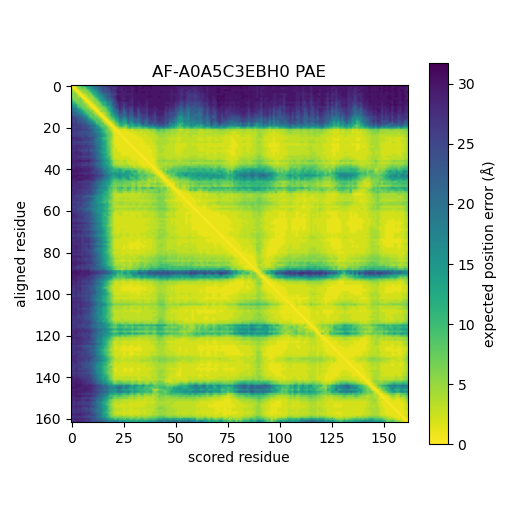. LEU A 1 109 ? 5.828 -5.384 -11.989 1.00 95.38 109 LEU A O 1
ATOM 846 N N . HIS A 1 110 ? 7.304 -6.243 -10.534 1.00 94.38 110 HIS A N 1
ATOM 847 C CA . HIS A 1 110 ? 8.319 -5.206 -10.749 1.00 94.38 110 HIS A CA 1
ATOM 848 C C . HIS A 1 110 ? 8.759 -5.165 -12.216 1.00 94.38 110 HIS A C 1
ATOM 850 O O . HIS A 1 110 ? 8.713 -4.113 -12.849 1.00 94.38 110 HIS A O 1
ATOM 856 N N . GLN A 1 111 ? 9.103 -6.326 -12.781 1.00 93.44 111 GLN A N 1
ATOM 857 C CA . GLN A 1 111 ? 9.517 -6.442 -14.179 1.00 93.44 111 GLN A CA 1
ATOM 858 C C . GLN A 1 111 ? 8.428 -5.984 -15.148 1.00 93.44 111 GLN A C 1
ATOM 860 O O . GLN A 1 111 ? 8.739 -5.416 -16.189 1.00 93.44 111 GLN A O 1
ATOM 865 N N . GLU A 1 112 ? 7.157 -6.235 -14.834 1.00 93.69 112 GLU A N 1
ATOM 866 C CA . GLU A 1 112 ? 6.039 -5.744 -15.634 1.00 93.69 112 GLU A CA 1
ATOM 867 C C . GLU A 1 112 ? 5.922 -4.218 -15.563 1.00 93.69 112 GLU A C 1
ATOM 869 O O . GLU A 1 112 ? 5.849 -3.568 -16.605 1.00 93.69 112 GLU A O 1
ATOM 874 N N . MET A 1 113 ? 5.990 -3.642 -14.360 1.00 91.88 113 MET A N 1
ATOM 875 C CA . MET A 1 113 ? 5.968 -2.192 -14.149 1.00 91.88 113 MET A CA 1
ATOM 876 C C . MET A 1 113 ? 7.145 -1.486 -14.838 1.00 91.88 113 MET A C 1
ATOM 878 O O . MET A 1 113 ? 6.981 -0.384 -15.362 1.00 91.88 113 MET A O 1
ATOM 882 N N . ALA A 1 114 ? 8.316 -2.122 -14.890 1.00 90.56 114 ALA A N 1
ATOM 883 C CA . ALA A 1 114 ? 9.533 -1.588 -15.498 1.00 90.56 114 ALA A CA 1
ATOM 884 C C . ALA A 1 114 ? 9.511 -1.516 -17.036 1.00 90.56 114 ALA A C 1
ATOM 886 O O . ALA A 1 114 ? 10.337 -0.819 -17.617 1.00 90.56 114 ALA A O 1
ATOM 887 N N . LYS A 1 115 ? 8.582 -2.199 -17.722 1.00 87.81 115 LYS A N 1
ATOM 888 C CA . LYS A 1 115 ? 8.527 -2.199 -19.201 1.00 87.81 115 LYS A CA 1
ATOM 889 C C . LYS A 1 115 ? 8.195 -0.831 -19.789 1.00 87.81 115 LYS A C 1
ATOM 891 O O . LYS A 1 115 ? 8.712 -0.472 -20.841 1.00 87.81 115 LYS A O 1
ATOM 896 N N . ASP A 1 116 ? 7.328 -0.093 -19.106 1.00 78.88 116 ASP A N 1
ATOM 897 C CA . ASP A 1 116 ? 6.762 1.174 -19.576 1.00 78.88 116 ASP A CA 1
ATOM 898 C C . ASP A 1 116 ? 7.121 2.362 -18.670 1.00 78.88 116 ASP A C 1
ATOM 900 O O . ASP A 1 116 ? 6.554 3.450 -18.804 1.00 78.88 116 ASP A O 1
ATOM 904 N N . THR A 1 117 ? 8.062 2.168 -17.742 1.00 79.75 117 THR A N 1
ATOM 905 C CA . THR A 1 117 ? 8.530 3.194 -16.804 1.00 79.75 117 THR A CA 1
ATOM 906 C C . THR A 1 117 ? 10.058 3.193 -16.712 1.00 79.75 117 THR A C 1
ATOM 908 O O . THR A 1 117 ? 10.718 2.248 -17.129 1.00 79.75 117 THR A O 1
ATOM 911 N N . PHE A 1 118 ? 10.647 4.239 -16.128 1.00 77.44 118 PHE A N 1
ATOM 912 C CA . PHE A 1 118 ? 12.091 4.291 -15.837 1.00 77.44 118 PHE A CA 1
ATOM 913 C C . PHE A 1 118 ? 12.456 3.558 -14.529 1.00 77.44 118 PHE A C 1
ATOM 915 O O . PHE A 1 118 ? 13.407 3.925 -13.839 1.00 77.44 118 PHE A O 1
ATOM 922 N N . LEU A 1 119 ? 11.672 2.537 -14.164 1.00 82.50 119 LEU A N 1
ATOM 923 C CA . LEU A 1 119 ? 11.858 1.726 -12.968 1.00 82.50 119 LEU A CA 1
ATOM 924 C C . LEU A 1 119 ? 12.988 0.713 -13.215 1.00 82.50 119 LEU A C 1
ATOM 926 O O . LEU A 1 119 ? 12.749 -0.406 -13.653 1.00 82.50 119 LEU A O 1
ATOM 930 N N . HIS A 1 120 ? 14.235 1.136 -13.002 1.00 80.25 120 HIS A N 1
ATOM 931 C CA . HIS A 1 120 ? 15.421 0.287 -13.170 1.00 80.25 120 HIS A CA 1
ATOM 932 C C . HIS A 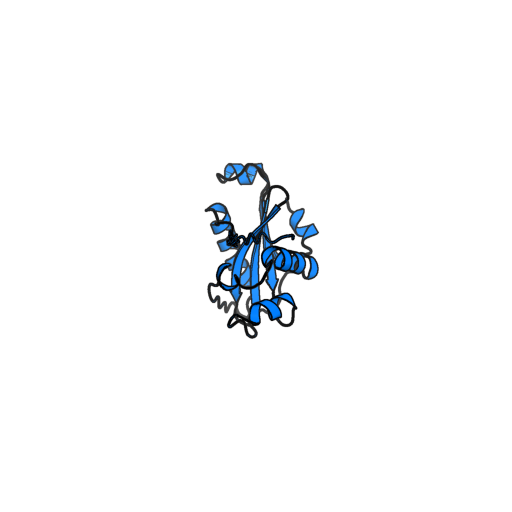1 120 ? 15.592 -0.693 -11.990 1.00 80.25 120 HIS A C 1
ATOM 934 O O . HIS A 1 120 ? 14.783 -1.586 -11.776 1.00 80.25 120 HIS A O 1
ATOM 940 N N . ASP A 1 121 ? 16.638 -0.521 -11.187 1.00 80.88 121 ASP A N 1
ATOM 941 C CA . ASP A 1 121 ? 16.936 -1.260 -9.955 1.00 80.88 121 ASP A CA 1
ATOM 942 C C . ASP A 1 121 ? 16.159 -0.722 -8.736 1.00 80.88 121 ASP A C 1
ATOM 944 O O . ASP A 1 121 ? 16.453 -1.053 -7.589 1.00 80.88 121 ASP A O 1
ATOM 948 N N . GLN A 1 122 ? 15.177 0.142 -8.985 1.00 87.44 122 GLN A N 1
ATOM 949 C CA . GLN A 1 122 ? 14.420 0.860 -7.970 1.00 87.44 122 GLN A CA 1
ATOM 950 C C . GLN A 1 122 ? 13.281 0.016 -7.412 1.00 87.44 122 GLN A C 1
ATOM 952 O O . GLN A 1 122 ? 12.612 -0.712 -8.145 1.00 87.44 122 GLN A O 1
ATOM 957 N N . ASN A 1 123 ? 13.018 0.169 -6.118 1.00 88.81 123 ASN A N 1
ATOM 958 C CA . ASN A 1 123 ? 11.886 -0.474 -5.459 1.00 88.81 123 ASN A CA 1
ATOM 959 C C . ASN A 1 123 ? 10.626 0.379 -5.633 1.00 88.81 123 ASN A C 1
ATOM 961 O O . ASN A 1 123 ? 10.707 1.603 -5.723 1.00 88.81 123 ASN A O 1
ATOM 965 N N . VAL A 1 124 ? 9.454 -0.245 -5.604 1.00 91.62 124 VAL A N 1
ATOM 966 C CA . VAL A 1 124 ? 8.169 0.453 -5.501 1.00 91.62 124 VAL A CA 1
ATOM 967 C C . VAL A 1 124 ? 7.469 0.026 -4.231 1.00 91.62 124 VAL A C 1
ATOM 969 O O . VAL A 1 124 ? 7.368 -1.163 -3.937 1.00 91.62 124 VAL A O 1
ATOM 972 N N . LEU A 1 125 ? 6.960 0.995 -3.485 1.00 92.38 125 LEU A N 1
ATOM 973 C CA . LEU A 1 125 ? 6.109 0.743 -2.337 1.00 92.38 125 LEU A CA 1
ATOM 974 C C . LEU A 1 125 ? 4.677 1.090 -2.675 1.00 92.38 125 LEU A C 1
ATOM 976 O O . LEU A 1 125 ? 4.373 2.228 -3.022 1.00 92.38 125 LEU A O 1
ATOM 980 N N . ALA A 1 126 ? 3.811 0.097 -2.549 1.00 94.88 126 ALA A N 1
ATOM 981 C CA . ALA A 1 126 ? 2.376 0.264 -2.651 1.00 94.88 126 ALA A CA 1
ATOM 982 C C . ALA A 1 126 ? 1.788 0.450 -1.251 1.00 94.88 126 ALA A C 1
ATOM 984 O O . ALA A 1 126 ? 2.052 -0.348 -0.349 1.00 94.88 126 ALA A O 1
ATOM 985 N N . PHE A 1 127 ? 1.007 1.512 -1.083 1.00 96.44 127 PHE A N 1
ATOM 986 C CA . PHE A 1 127 ? 0.310 1.856 0.145 1.00 96.44 127 PHE A CA 1
ATOM 987 C C . PHE A 1 127 ? -1.156 1.48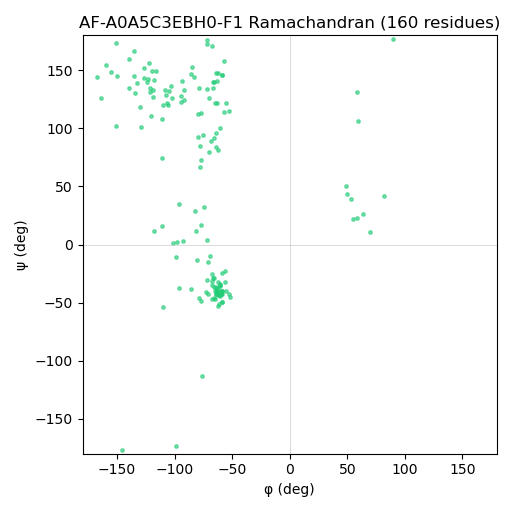9 0.050 1.00 96.44 127 PHE A C 1
ATOM 989 O O . PHE A 1 127 ? -1.868 1.902 -0.868 1.00 96.44 127 PHE A O 1
ATOM 996 N N . TRP A 1 128 ? -1.582 0.722 1.041 1.00 97.56 128 TRP A N 1
ATOM 997 C CA . TRP A 1 128 ? -2.864 0.059 1.066 1.00 97.56 128 TRP A CA 1
ATOM 998 C C . TRP A 1 128 ? -3.694 0.506 2.250 1.00 97.56 128 TRP A C 1
ATOM 1000 O O . TRP A 1 128 ? -3.174 0.752 3.342 1.00 97.56 128 TRP A O 1
ATOM 1010 N N . LYS A 1 129 ? -5.003 0.492 2.030 1.00 96.19 129 LYS A N 1
ATOM 1011 C CA . LYS A 1 129 ? -6.020 0.514 3.072 1.00 96.19 129 LYS A CA 1
ATOM 1012 C C . LYS A 1 129 ? -6.894 -0.726 2.947 1.00 96.19 129 LYS A C 1
ATOM 1014 O O . LYS A 1 129 ? -7.322 -1.068 1.849 1.00 96.19 129 LYS A O 1
ATOM 1019 N N . TYR A 1 130 ? -7.170 -1.372 4.069 1.00 95.56 130 TYR A N 1
ATOM 1020 C CA . TYR A 1 130 ? -8.212 -2.379 4.201 1.00 95.56 130 TYR A CA 1
ATOM 1021 C C . TYR A 1 130 ? -9.344 -1.817 5.057 1.00 95.56 130 TYR A C 1
ATOM 1023 O O . TYR A 1 130 ? -9.112 -1.446 6.208 1.00 95.56 130 TYR A O 1
ATOM 1031 N N . GLU A 1 131 ? -10.547 -1.734 4.495 1.00 92.94 131 GLU A N 1
ATOM 1032 C CA . GLU A 1 131 ? -11.762 -1.302 5.191 1.00 92.94 131 GLU A CA 1
ATOM 1033 C C . GLU A 1 131 ? -12.989 -1.984 4.572 1.00 92.94 131 GLU A C 1
ATOM 1035 O O . GLU A 1 131 ? -13.026 -2.212 3.365 1.00 92.94 131 GLU A O 1
ATOM 1040 N N . ASN A 1 132 ? -14.004 -2.315 5.379 1.00 91.19 132 ASN A N 1
ATOM 1041 C CA . ASN A 1 132 ? -15.251 -2.944 4.905 1.00 91.19 132 ASN A CA 1
ATOM 1042 C C . ASN A 1 132 ? -15.029 -4.175 4.002 1.00 91.19 132 ASN A C 1
ATOM 1044 O O . ASN A 1 132 ? -15.661 -4.307 2.952 1.00 91.19 132 ASN A O 1
ATOM 1048 N N . ASP A 1 133 ? -14.090 -5.039 4.394 1.00 90.81 133 ASP A N 1
ATOM 1049 C CA . ASP A 1 133 ? -13.682 -6.239 3.654 1.00 90.81 133 ASP A CA 1
ATOM 1050 C C . ASP A 1 133 ? -13.155 -5.991 2.232 1.00 90.81 133 ASP A C 1
ATOM 1052 O O . ASP A 1 133 ? -13.143 -6.887 1.384 1.00 90.81 133 ASP A O 1
ATOM 1056 N N . LYS A 1 134 ? -12.676 -4.773 1.968 1.00 93.88 134 LYS A N 1
ATOM 1057 C CA . LYS A 1 134 ? -12.094 -4.369 0.690 1.00 93.88 134 LYS A CA 1
ATOM 1058 C C . LYS A 1 134 ? -10.684 -3.844 0.875 1.00 93.88 134 LYS A C 1
ATOM 1060 O O . LYS A 1 134 ? -10.376 -3.158 1.846 1.00 93.88 134 LYS A O 1
ATOM 1065 N N . PHE A 1 135 ? -9.835 -4.173 -0.091 1.00 96.00 135 PHE A N 1
ATOM 1066 C CA . PHE A 1 135 ? -8.511 -3.586 -0.232 1.00 96.00 135 PHE A CA 1
ATOM 1067 C C . PHE A 1 135 ? -8.598 -2.408 -1.191 1.00 96.00 135 PHE A C 1
ATOM 1069 O O . PHE A 1 135 ? -9.305 -2.474 -2.190 1.00 96.00 135 PHE A O 1
ATOM 1076 N N . HIS A 1 136 ? -7.867 -1.350 -0.876 1.00 95.12 136 HIS A N 1
ATOM 1077 C CA . HIS A 1 136 ? -7.766 -0.156 -1.694 1.00 95.12 136 HIS A CA 1
ATOM 1078 C C . HIS A 1 136 ? -6.294 0.181 -1.867 1.00 95.12 136 HIS A C 1
ATOM 1080 O O . HIS A 1 136 ? -5.604 0.458 -0.876 1.00 95.12 136 HIS A O 1
ATOM 1086 N N . LEU A 1 137 ? -5.814 0.167 -3.108 1.00 96.06 137 LEU A N 1
ATOM 1087 C CA . LEU A 1 137 ? -4.499 0.692 -3.430 1.00 96.06 137 LEU A CA 1
ATOM 1088 C C . LEU A 1 137 ? -4.609 2.216 -3.512 1.00 96.06 137 LEU A C 1
ATOM 1090 O O . LEU A 1 137 ? -5.268 2.765 -4.392 1.00 96.06 137 LEU A O 1
ATOM 1094 N N . LEU A 1 138 ? -3.984 2.906 -2.562 1.00 94.88 138 LEU A N 1
ATOM 1095 C CA . LEU A 1 138 ? -4.136 4.353 -2.409 1.00 94.88 138 LEU A CA 1
ATOM 1096 C C . LEU A 1 138 ? -3.017 5.136 -3.094 1.00 94.88 138 LEU A C 1
ATOM 1098 O O . LEU A 1 138 ? -3.249 6.204 -3.653 1.00 94.88 138 LEU A O 1
ATOM 1102 N N . GLN A 1 139 ? -1.792 4.617 -3.034 1.00 93.06 139 GLN A N 1
ATOM 1103 C CA . GLN A 1 139 ? -0.603 5.302 -3.525 1.00 93.06 139 GLN A CA 1
ATOM 1104 C C . GLN A 1 139 ? 0.471 4.277 -3.883 1.00 93.06 139 GLN A C 1
ATOM 1106 O O . GLN A 1 139 ? 0.595 3.240 -3.235 1.00 93.06 139 GLN A O 1
ATOM 1111 N N . MET A 1 140 ? 1.286 4.592 -4.883 1.00 92.69 140 MET A N 1
ATOM 1112 C CA . MET A 1 140 ? 2.563 3.922 -5.104 1.00 92.69 140 MET A CA 1
ATOM 1113 C C . MET A 1 140 ? 3.664 4.967 -5.122 1.00 92.69 140 MET A C 1
ATOM 1115 O O . MET A 1 140 ? 3.451 6.045 -5.667 1.00 92.69 140 MET A O 1
ATOM 1119 N N . ASP A 1 141 ? 4.812 4.666 -4.527 1.00 90.25 141 ASP A N 1
ATOM 1120 C CA . ASP A 1 141 ? 5.986 5.531 -4.595 1.00 90.25 141 ASP A CA 1
ATOM 1121 C C . ASP A 1 141 ? 7.237 4.727 -4.938 1.00 90.25 141 ASP A C 1
ATOM 1123 O O . ASP A 1 141 ? 7.442 3.613 -4.452 1.00 90.25 141 ASP A O 1
ATOM 1127 N N . THR A 1 142 ? 8.071 5.303 -5.792 1.00 89.69 142 THR A N 1
ATOM 1128 C CA . THR A 1 142 ? 9.321 4.710 -6.245 1.00 89.69 142 THR A CA 1
ATOM 1129 C C . THR A 1 142 ? 10.431 5.168 -5.326 1.00 89.69 142 THR A C 1
ATOM 1131 O O . THR A 1 142 ? 10.579 6.363 -5.056 1.00 89.69 142 THR A O 1
ATOM 1134 N N . LEU A 1 143 ? 11.242 4.217 -4.890 1.00 84.12 143 LEU A N 1
ATOM 1135 C CA . LEU A 1 143 ? 12.358 4.433 -3.992 1.00 84.12 143 LEU A CA 1
ATOM 1136 C C . LEU A 1 143 ? 13.683 4.104 -4.670 1.00 84.12 143 LEU A C 1
ATOM 1138 O O . LEU A 1 143 ? 13.771 3.196 -5.496 1.00 84.12 143 LEU A O 1
ATOM 1142 N N . GLY A 1 144 ? 14.738 4.809 -4.261 1.00 76.12 144 GLY A N 1
ATOM 1143 C CA . GLY A 1 144 ? 16.110 4.461 -4.632 1.00 76.12 144 GLY A CA 1
ATOM 1144 C C . GLY A 1 144 ? 16.489 3.028 -4.228 1.00 76.12 144 GLY A C 1
ATOM 1145 O O . GLY A 1 144 ? 15.907 2.445 -3.312 1.00 76.12 144 GLY A O 1
ATOM 1146 N N . SER A 1 145 ? 17.500 2.468 -4.894 1.00 67.38 145 SER A N 1
ATOM 1147 C CA . SER A 1 145 ? 17.862 1.042 -4.849 1.00 67.38 145 SER A CA 1
ATOM 1148 C C . SER A 1 145 ? 18.506 0.540 -3.545 1.00 67.38 145 SER A C 1
ATOM 1150 O O . SER A 1 145 ? 18.869 -0.628 -3.444 1.00 67.38 145 SER A O 1
ATOM 1152 N N . GLN A 1 146 ? 18.632 1.382 -2.513 1.00 66.31 146 GLN A N 1
ATOM 1153 C CA . GLN A 1 146 ? 19.346 1.051 -1.271 1.00 66.31 146 GLN A CA 1
ATOM 1154 C C . GLN A 1 146 ? 18.414 0.897 -0.066 1.00 66.31 146 GLN A C 1
ATOM 1156 O O . GLN A 1 146 ? 18.368 1.752 0.826 1.00 66.31 146 GLN A O 1
ATOM 1161 N N . VAL A 1 147 ? 17.688 -0.220 -0.027 1.00 66.19 147 VAL A N 1
ATOM 1162 C CA . VAL A 1 147 ? 16.959 -0.656 1.171 1.00 66.19 147 VAL A CA 1
ATOM 1163 C C . VAL A 1 147 ? 17.670 -1.855 1.779 1.00 66.19 147 VAL A C 1
ATOM 1165 O O . VAL A 1 147 ? 17.995 -2.806 1.076 1.00 66.19 147 VAL A O 1
ATOM 1168 N N . THR A 1 148 ? 17.951 -1.781 3.080 1.00 63.41 148 THR A N 1
ATOM 1169 C CA . THR A 1 148 ? 18.740 -2.788 3.799 1.00 63.41 148 THR A CA 1
ATOM 1170 C C . THR A 1 148 ? 17.939 -4.030 4.144 1.00 63.41 148 THR A C 1
ATOM 1172 O O . THR A 1 148 ? 18.429 -5.134 3.947 1.00 63.41 148 THR A O 1
ATOM 1175 N N . GLU A 1 149 ? 16.724 -3.851 4.660 1.00 76.06 149 GLU A N 1
ATOM 1176 C CA . GLU A 1 149 ? 15.830 -4.941 5.043 1.00 76.06 149 GLU A CA 1
ATOM 1177 C C . GLU A 1 149 ? 14.426 -4.381 5.290 1.00 76.06 149 GLU A C 1
ATOM 1179 O O . GLU A 1 149 ? 14.274 -3.269 5.800 1.00 76.06 149 GLU A O 1
ATOM 1184 N N . TRP A 1 150 ? 13.397 -5.146 4.928 1.00 82.75 150 TRP A N 1
ATOM 1185 C CA . TRP A 1 150 ? 12.004 -4.793 5.186 1.00 82.75 150 TRP A CA 1
ATOM 1186 C C . TRP A 1 150 ? 11.457 -5.647 6.336 1.00 82.75 150 TRP A C 1
ATOM 1188 O O . TRP A 1 150 ? 11.580 -6.871 6.275 1.00 82.75 150 TRP A O 1
ATOM 1198 N N . PRO A 1 151 ? 10.786 -5.061 7.345 1.00 88.06 151 PRO A N 1
ATOM 1199 C CA . PRO A 1 151 ? 10.170 -5.816 8.437 1.00 88.06 151 PRO A CA 1
ATOM 1200 C C . PRO A 1 151 ? 8.841 -6.446 7.982 1.00 88.06 151 PRO A C 1
ATOM 1202 O O . PRO A 1 151 ? 7.756 -6.049 8.414 1.00 88.06 151 PRO A O 1
ATOM 1205 N N . LEU A 1 152 ? 8.928 -7.399 7.053 1.00 92.50 152 LEU A N 1
ATOM 1206 C CA . LEU A 1 152 ? 7.781 -8.025 6.400 1.00 92.50 152 LEU A CA 1
ATOM 1207 C C . LEU A 1 152 ? 7.034 -8.959 7.358 1.00 92.50 152 LEU A C 1
ATOM 1209 O O . LEU A 1 152 ? 7.618 -9.804 8.035 1.00 92.50 152 LEU A O 1
ATOM 1213 N N . GLN A 1 153 ? 5.712 -8.840 7.359 1.00 96.12 153 GLN A N 1
ATOM 1214 C CA . GLN A 1 153 ? 4.775 -9.709 8.058 1.00 96.12 153 GLN A CA 1
ATOM 1215 C C . GLN A 1 153 ? 3.786 -10.311 7.061 1.00 96.12 153 GLN A C 1
ATOM 1217 O O . GLN A 1 153 ? 3.520 -9.751 5.996 1.00 96.12 153 GLN A O 1
ATOM 1222 N N . ARG A 1 154 ? 3.195 -11.462 7.392 1.00 97.38 154 ARG A N 1
ATOM 1223 C CA . ARG A 1 154 ? 2.144 -12.039 6.543 1.00 97.38 154 ARG A CA 1
ATOM 1224 C C . ARG A 1 154 ? 0.919 -11.129 6.576 1.00 97.38 154 ARG A C 1
ATOM 1226 O O . ARG A 1 154 ? 0.459 -10.769 7.658 1.00 97.38 154 ARG A O 1
ATOM 1233 N N . LEU A 1 155 ? 0.332 -10.848 5.411 1.00 97.38 155 LEU A N 1
ATOM 1234 C CA . LEU A 1 155 ? -0.844 -9.977 5.302 1.00 97.38 155 LEU A CA 1
ATOM 1235 C C . LEU A 1 155 ? -1.971 -10.399 6.258 1.00 97.38 155 LEU A C 1
ATOM 1237 O O . LEU A 1 155 ? -2.495 -9.576 6.996 1.00 97.38 155 LEU A O 1
ATOM 1241 N N . LYS A 1 156 ? -2.280 -11.699 6.327 1.00 96.50 156 LYS A N 1
ATOM 1242 C CA . LYS A 1 156 ? -3.324 -12.241 7.216 1.00 96.50 156 LYS A CA 1
ATOM 1243 C C . LYS A 1 156 ? -3.109 -11.960 8.709 1.00 96.50 156 LYS A C 1
ATOM 1245 O O . LYS A 1 156 ? -4.070 -12.034 9.466 1.00 96.50 156 LYS A O 1
ATOM 1250 N N . ASP A 1 157 ? -1.864 -11.745 9.133 1.00 96.94 157 ASP A N 1
ATOM 1251 C CA . ASP A 1 157 ? -1.530 -11.463 10.528 1.00 96.94 157 ASP A CA 1
ATOM 1252 C C . ASP A 1 157 ? -1.676 -9.952 10.785 1.00 96.94 157 ASP A C 1
ATOM 1254 O O . ASP A 1 157 ? -2.246 -9.558 11.797 1.00 96.94 157 ASP A O 1
ATOM 1258 N N . VAL A 1 158 ? -1.291 -9.115 9.813 1.00 95.94 158 VAL A N 1
ATOM 1259 C CA . VAL A 1 158 ? -1.497 -7.655 9.848 1.00 95.94 158 VAL A CA 1
ATOM 1260 C C . VAL A 1 158 ? -2.981 -7.273 9.840 1.00 95.94 158 VAL A C 1
ATOM 1262 O O . VAL A 1 158 ? -3.373 -6.358 10.553 1.00 95.94 158 VAL A O 1
ATOM 1265 N N . LEU A 1 159 ? -3.829 -8.004 9.111 1.00 94.81 159 LEU A N 1
ATOM 1266 C CA . LEU A 1 159 ? -5.284 -7.769 9.090 1.00 94.81 159 LEU A CA 1
ATOM 1267 C C . LEU A 1 159 ? -6.001 -8.119 10.403 1.00 94.81 159 LEU A C 1
ATOM 1269 O O . LEU A 1 159 ? -7.184 -7.832 10.542 1.00 94.81 159 LEU A O 1
ATOM 1273 N N . LYS A 1 160 ? -5.314 -8.775 11.343 1.00 91.44 160 LYS A N 1
ATOM 1274 C CA . LYS A 1 160 ? -5.845 -9.122 12.671 1.00 91.44 160 LYS A CA 1
ATOM 1275 C C . LYS A 1 160 ? -5.357 -8.178 13.764 1.00 91.44 160 LYS A C 1
ATOM 1277 O O . LYS A 1 160 ? -5.638 -8.428 14.935 1.00 91.44 160 LYS A O 1
ATOM 1282 N N . LEU A 1 161 ? -4.564 -7.168 13.406 1.00 81.62 161 LEU A N 1
ATOM 1283 C CA . LEU A 1 161 ? -4.156 -6.150 14.360 1.00 81.62 161 LEU A CA 1
ATOM 1284 C C . LEU A 1 161 ? -5.410 -5.398 14.843 1.00 81.62 161 LEU A C 1
ATOM 1286 O O . LEU A 1 161 ? -6.334 -5.219 14.049 1.00 81.62 161 LEU A O 1
ATOM 1290 N N . PRO A 1 162 ? -5.471 -5.051 16.140 1.00 58.19 162 PRO A N 1
ATOM 1291 C CA . PRO A 1 162 ? -6.625 -4.385 16.737 1.00 58.19 162 PRO A CA 1
ATOM 1292 C C . PRO A 1 162 ? -6.887 -3.017 16.108 1.00 58.19 162 PRO A C 1
ATOM 1294 O O . PRO A 1 162 ? -5.901 -2.358 15.704 1.00 58.19 162 PRO A O 1
#

Radius of gyration: 18.85 Å; Cα contacts (8 Å, |Δi|>4): 254; chains: 1; bounding box: 53×27×68 Å

Secondary structure (DSSP, 8-state):
-----------------------HHHHHHHHHHHHHHHHHBGGG---B----GGGGTTSTTHHHHHHHHHHHH-BEEEEEE-HHHHHHTT--SS-EEEEEEEE-TTSHHHHHHTTSS--SS-EEEEEEEEETTEEEEEEEEEE-S-B-----B-HHHHTT--

Sequence (162 aa):
MSTIRFLLGLAATAFLLASAQMDDFDKVNWAKAVEVYKKNHFRGLFQSFRSNLATYAKVPDLEDKALEHAKTYGVIPVASYTAEESTAAKGSPSAKVYFLSAIQPPQSLHQEMAKDTFLHDQNVLAFWKYENDKFHLLQMDTLGSQVTEWPLQRLKDVLKLP

Mean predicted aligned error: 8.86 Å

Foldseek 3Di:
DDDDDDDDDPPPPPPPPPQPAQDPVSVVLVVLVVVLVQVQFDVSDWDWPFDWPVLQVPQPPLVVVQVVQCQVFFKAWRDWDALVRQVVVVHHSWTKTKIKGKAAPPDPSLVSSVPRHVSDRWIKIFIWMDTPNDIHGNTIIIIDNTGDDGPGDRPVVSVPDD

pLDDT: mean 82.28, std 17.64, range [35.69, 98.12]

Organism: NCBI:txid86804